Protein AF-A0A970W2U9-F1 (afdb_monomer)

Foldseek 3Di:
DDDDDDDPVRVVVVVLVVLCVVQNPVGSVVVVVVVDVDDDDCVVVVCVPCPPDDPVNVVVVVVVVVPDD

pLDDT: mean 87.33, std 11.27, range [45.66, 98.56]

Structure (mmCIF, N/CA/C/O backbone):
data_AF-A0A970W2U9-F1
#
_entry.id   AF-A0A970W2U9-F1
#
loop_
_atom_site.group_PDB
_atom_site.id
_atom_site.type_symbol
_atom_site.label_atom_id
_atom_site.label_alt_id
_atom_site.label_comp_id
_atom_site.label_asym_id
_atom_site.label_entity_id
_atom_site.label_seq_id
_atom_site.pdbx_PDB_ins_code
_atom_site.Cartn_x
_atom_site.Cartn_y
_atom_site.Cartn_z
_atom_site.occupancy
_atom_site.B_iso_or_equiv
_atom_site.auth_seq_id
_atom_site.auth_comp_id
_atom_site.auth_asym_id
_atom_site.auth_atom_id
_atom_site.pdbx_PDB_model_num
ATOM 1 N N . MET A 1 1 ? -26.999 -8.148 26.225 1.00 45.66 1 MET A N 1
ATOM 2 C CA . MET A 1 1 ? -26.148 -8.337 25.031 1.00 45.66 1 MET A CA 1
ATOM 3 C C . MET A 1 1 ? -24.769 -7.816 25.379 1.00 45.66 1 MET A C 1
ATOM 5 O O . MET A 1 1 ? -24.633 -6.623 25.607 1.00 45.66 1 MET A O 1
ATOM 9 N N . THR A 1 2 ? -23.785 -8.697 25.531 1.00 49.12 2 THR A N 1
ATOM 10 C CA . THR A 1 2 ? -22.408 -8.301 25.849 1.00 49.12 2 THR A CA 1
ATOM 11 C C . THR A 1 2 ? -21.717 -7.970 24.534 1.00 49.12 2 THR A C 1
ATOM 13 O O . THR A 1 2 ? -21.381 -8.871 23.769 1.00 49.12 2 THR A O 1
ATOM 16 N N . THR A 1 3 ? -21.579 -6.686 24.216 1.00 72.12 3 THR A N 1
ATOM 17 C CA . THR A 1 3 ? -20.857 -6.255 23.017 1.00 72.12 3 THR A CA 1
ATOM 18 C C . THR A 1 3 ? -19.384 -6.599 23.201 1.00 72.12 3 THR A C 1
ATOM 20 O O . THR A 1 3 ? -18.721 -6.033 24.068 1.00 72.12 3 THR A O 1
ATOM 23 N N . ARG A 1 4 ? -18.863 -7.547 22.413 1.00 80.31 4 ARG A N 1
ATOM 24 C CA . ARG A 1 4 ? -17.415 -7.761 22.326 1.00 80.31 4 ARG A CA 1
ATOM 25 C C . ARG A 1 4 ? -16.818 -6.506 21.695 1.00 80.31 4 ARG A C 1
ATOM 27 O O . ARG A 1 4 ? -17.080 -6.222 20.530 1.00 80.31 4 ARG A O 1
ATOM 34 N N . LEU A 1 5 ? -16.047 -5.758 22.475 1.00 83.69 5 LEU A N 1
ATOM 35 C CA . LEU A 1 5 ? -15.255 -4.653 21.955 1.00 83.69 5 LEU A CA 1
ATOM 36 C C . LEU A 1 5 ? -14.132 -5.244 21.110 1.00 83.69 5 LEU A C 1
ATOM 38 O O . LEU A 1 5 ? -13.368 -6.077 21.598 1.00 83.69 5 LEU A O 1
ATOM 42 N N . GLN A 1 6 ? -14.079 -4.843 19.845 1.00 89.88 6 GLN A N 1
ATOM 43 C CA . GLN A 1 6 ? -12.975 -5.206 18.973 1.00 89.88 6 GLN A CA 1
ATOM 44 C C . GLN A 1 6 ? -11.710 -4.480 19.430 1.00 89.88 6 GLN A C 1
ATOM 46 O O . GLN A 1 6 ? -11.764 -3.318 19.846 1.00 89.88 6 GLN A O 1
ATOM 51 N N . THR A 1 7 ? -10.570 -5.155 19.341 1.00 95.62 7 THR A N 1
ATOM 52 C CA . THR A 1 7 ? -9.275 -4.500 19.525 1.00 95.62 7 THR A CA 1
ATOM 53 C C . THR A 1 7 ? -9.002 -3.543 18.364 1.00 95.62 7 THR A C 1
ATOM 55 O O . THR A 1 7 ? -9.601 -3.637 17.290 1.00 95.62 7 THR A O 1
ATOM 58 N N . LEU A 1 8 ? -8.065 -2.613 18.556 1.00 94.94 8 LEU A N 1
ATOM 59 C CA . LEU A 1 8 ? -7.656 -1.704 17.482 1.00 94.94 8 LEU A CA 1
ATOM 60 C C . LEU A 1 8 ? -7.115 -2.467 16.262 1.00 94.94 8 LEU A C 1
ATOM 62 O O . LEU A 1 8 ? -7.368 -2.059 15.130 1.00 94.94 8 LEU A O 1
ATOM 66 N N . ASP A 1 9 ? -6.431 -3.591 16.485 1.00 95.94 9 ASP A N 1
ATOM 67 C CA . ASP A 1 9 ? -5.911 -4.443 15.413 1.00 95.94 9 ASP A CA 1
ATOM 68 C C . ASP A 1 9 ? -7.032 -5.168 14.662 1.00 95.94 9 ASP A C 1
ATOM 70 O O . ASP A 1 9 ? -7.006 -5.229 13.434 1.00 95.94 9 ASP A O 1
ATOM 74 N N . GLU A 1 10 ? -8.058 -5.651 15.368 1.00 96.12 10 GLU A N 1
ATOM 75 C CA . GLU A 1 10 ? -9.238 -6.265 14.745 1.00 96.12 10 GLU A CA 1
ATOM 76 C C . GLU A 1 10 ? -10.014 -5.255 13.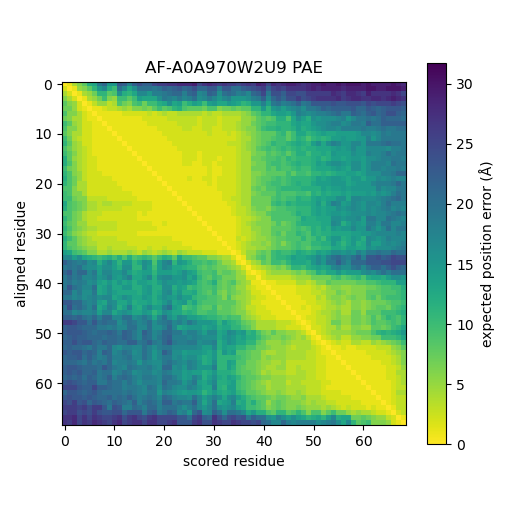889 1.00 96.12 10 GLU A C 1
ATOM 78 O O . GLU A 1 10 ? -10.433 -5.576 12.774 1.00 96.12 10 GLU A O 1
ATOM 83 N N . ILE A 1 11 ? -10.165 -4.018 14.372 1.00 96.12 11 ILE A N 1
ATOM 84 C CA . ILE A 1 11 ? -10.797 -2.929 13.612 1.00 96.12 11 ILE A CA 1
ATOM 85 C C . ILE A 1 11 ? -9.959 -2.585 12.377 1.00 96.12 11 ILE A C 1
ATOM 87 O O . ILE A 1 11 ? -10.503 -2.447 11.279 1.00 96.12 11 ILE A O 1
ATOM 91 N N . ARG A 1 12 ? -8.632 -2.483 12.529 1.00 94.69 12 ARG A N 1
ATOM 92 C CA . ARG A 1 12 ? -7.712 -2.199 11.420 1.00 94.69 12 ARG A CA 1
ATOM 93 C C . ARG A 1 12 ? -7.783 -3.286 10.350 1.00 94.69 12 ARG A C 1
ATOM 95 O O . ARG A 1 12 ? -7.917 -2.961 9.172 1.00 94.69 12 ARG A O 1
ATOM 102 N N . ALA A 1 13 ? -7.734 -4.556 10.746 1.00 96.25 13 ALA A N 1
ATOM 103 C CA . ALA A 1 13 ? -7.820 -5.686 9.826 1.00 96.25 13 ALA A CA 1
ATOM 104 C C . ALA A 1 13 ? -9.148 -5.686 9.053 1.00 96.25 13 ALA A C 1
ATOM 106 O O . ALA A 1 13 ? -9.145 -5.784 7.826 1.00 96.25 13 ALA A O 1
ATOM 107 N N . ALA A 1 14 ? -10.272 -5.487 9.750 1.00 97.19 14 ALA A N 1
ATOM 108 C CA . ALA A 1 14 ? -11.588 -5.398 9.122 1.00 97.19 14 ALA A CA 1
ATOM 109 C C . ALA A 1 14 ? -11.688 -4.219 8.134 1.00 97.19 14 ALA A C 1
ATOM 111 O O . ALA A 1 14 ? -12.245 -4.365 7.043 1.00 97.19 14 ALA A O 1
ATOM 112 N N . GLY A 1 15 ? -11.114 -3.063 8.486 1.00 96.12 15 GLY A N 1
ATOM 113 C CA . GLY A 1 15 ? -11.063 -1.884 7.621 1.00 96.12 15 GLY A CA 1
ATOM 114 C C . GLY A 1 15 ? -10.249 -2.114 6.345 1.00 96.12 15 GLY A C 1
ATOM 115 O O . GLY A 1 15 ? -10.726 -1.814 5.251 1.00 96.12 15 GLY A O 1
ATOM 116 N N . LEU A 1 16 ? -9.055 -2.705 6.466 1.00 96.25 16 LEU A N 1
ATOM 117 C CA . LEU A 1 16 ? -8.216 -3.057 5.314 1.00 96.25 16 LEU A CA 1
ATOM 118 C C . LEU A 1 16 ? -8.929 -4.041 4.383 1.00 96.25 16 LEU A C 1
ATOM 120 O O . LEU A 1 16 ? -8.938 -3.858 3.168 1.00 96.25 16 LEU A O 1
ATOM 124 N N . GLU A 1 17 ? -9.586 -5.053 4.942 1.00 97.81 17 GLU A N 1
ATOM 125 C CA . GLU A 1 17 ? -10.311 -6.043 4.153 1.00 97.81 17 GLU A CA 1
ATOM 126 C C . GLU A 1 17 ? -11.522 -5.429 3.424 1.00 97.81 17 GLU A C 1
ATOM 128 O O . GLU A 1 17 ? -11.793 -5.744 2.263 1.00 97.81 17 GLU A O 1
ATOM 133 N N . ALA A 1 18 ? -12.243 -4.511 4.076 1.00 98.25 18 ALA A N 1
ATOM 134 C CA . ALA A 1 18 ? -13.333 -3.765 3.451 1.00 98.25 18 ALA A CA 1
ATOM 135 C C . ALA A 1 18 ? -12.839 -2.883 2.291 1.00 98.25 18 ALA A C 1
ATOM 137 O O . ALA A 1 18 ? -13.436 -2.906 1.211 1.00 98.25 18 ALA A O 1
ATOM 138 N N . LEU A 1 19 ? -11.727 -2.166 2.478 1.00 97.75 19 LEU A N 1
ATOM 139 C CA . LEU A 1 19 ? -11.108 -1.354 1.428 1.00 97.75 19 LEU A CA 1
ATOM 140 C C . LEU A 1 19 ? -10.640 -2.212 0.247 1.00 97.75 19 LEU A C 1
ATOM 142 O O . LEU A 1 19 ? -10.913 -1.867 -0.903 1.00 97.75 19 LEU A O 1
ATOM 146 N N . ALA A 1 20 ? -9.990 -3.349 0.517 1.00 97.69 20 ALA A N 1
ATOM 147 C CA . ALA A 1 20 ? -9.547 -4.283 -0.515 1.00 97.69 20 ALA A CA 1
ATOM 148 C C . ALA A 1 20 ? -10.720 -4.813 -1.351 1.00 97.69 20 ALA A C 1
ATOM 150 O O . ALA A 1 20 ? -10.625 -4.857 -2.578 1.00 97.69 20 ALA A O 1
ATOM 151 N N . ARG A 1 21 ? -11.839 -5.176 -0.705 1.00 98.31 21 ARG A N 1
ATOM 152 C CA . ARG A 1 21 ? -13.058 -5.628 -1.396 1.00 98.31 21 ARG A CA 1
ATOM 153 C C . ARG A 1 21 ? -13.670 -4.544 -2.281 1.00 98.31 21 ARG A C 1
ATOM 155 O O . ARG A 1 21 ? -14.124 -4.856 -3.375 1.00 98.31 21 ARG A O 1
ATOM 162 N N . ALA A 1 22 ? -13.696 -3.296 -1.816 1.00 98.56 22 ALA A N 1
ATOM 163 C CA . ALA A 1 22 ? -14.353 -2.200 -2.528 1.00 98.56 22 ALA A CA 1
ATOM 164 C C . ALA A 1 22 ? -13.509 -1.622 -3.677 1.00 98.56 22 ALA A C 1
ATOM 166 O O . ALA A 1 22 ? -14.051 -1.254 -4.715 1.00 98.56 22 ALA A O 1
ATOM 167 N N . LEU A 1 23 ? -12.189 -1.522 -3.492 1.00 97.88 23 LEU A N 1
ATOM 168 C CA . LEU A 1 23 ? -11.292 -0.786 -4.393 1.00 97.88 23 LEU A CA 1
ATOM 169 C C . LEU A 1 23 ? -10.322 -1.690 -5.167 1.00 97.88 23 LEU A C 1
ATOM 171 O O . LEU A 1 23 ? -9.587 -1.222 -6.040 1.00 97.88 23 LEU A O 1
ATOM 175 N N . GLY A 1 24 ? -10.266 -2.975 -4.815 1.00 96.56 24 GLY A N 1
ATOM 176 C CA . GLY A 1 24 ? -9.173 -3.855 -5.201 1.00 96.56 24 GLY A CA 1
ATOM 177 C C . GLY A 1 24 ? -7.849 -3.480 -4.512 1.00 96.56 24 GLY A C 1
ATOM 178 O O . GLY A 1 24 ? -7.720 -2.421 -3.889 1.00 96.56 24 GLY A O 1
ATOM 179 N N . PRO A 1 25 ? -6.815 -4.328 -4.639 1.00 91.19 25 PRO A N 1
ATOM 180 C CA . PRO A 1 25 ? -5.541 -4.134 -3.943 1.00 91.19 25 PRO A CA 1
ATOM 181 C C . PRO A 1 25 ? -4.829 -2.837 -4.352 1.00 91.19 25 PRO A C 1
ATOM 183 O O . PRO A 1 25 ? -4.295 -2.127 -3.504 1.00 91.19 25 PRO A O 1
ATOM 186 N N . VAL A 1 26 ? -4.864 -2.482 -5.642 1.00 92.81 26 VAL A N 1
ATOM 187 C CA . VAL A 1 26 ? -4.217 -1.261 -6.154 1.00 92.81 26 VAL A CA 1
ATOM 188 C C . VAL A 1 26 ? -4.928 -0.001 -5.658 1.00 92.81 26 VAL A C 1
ATOM 190 O O . VAL A 1 26 ? -4.268 0.960 -5.260 1.00 92.81 26 VAL A O 1
ATOM 193 N N . GLY A 1 27 ? -6.264 0.006 -5.678 1.00 95.44 27 GLY A N 1
ATOM 194 C CA . GLY A 1 27 ? -7.055 1.141 -5.207 1.00 95.44 27 GLY A CA 1
ATOM 195 C C . GLY A 1 27 ? -6.918 1.348 -3.700 1.00 95.44 27 GLY A C 1
ATOM 196 O O . GLY A 1 27 ? -6.711 2.476 -3.262 1.00 95.44 27 GLY A O 1
ATOM 197 N N . MET A 1 28 ? -6.923 0.260 -2.922 1.00 95.81 28 MET A N 1
ATOM 198 C CA . MET A 1 28 ? -6.668 0.300 -1.480 1.00 95.81 28 MET A CA 1
ATOM 199 C C . MET A 1 28 ? -5.301 0.917 -1.154 1.00 95.81 28 MET A C 1
ATOM 201 O O . MET A 1 28 ? -5.238 1.829 -0.335 1.00 95.81 28 MET A O 1
ATOM 205 N N . ILE A 1 29 ? -4.215 0.463 -1.794 1.00 90.31 29 ILE A N 1
ATOM 206 C CA . ILE A 1 29 ? -2.864 1.000 -1.541 1.00 90.31 29 ILE A CA 1
ATOM 207 C C . ILE A 1 29 ? -2.815 2.505 -1.822 1.00 90.31 29 ILE A C 1
ATOM 209 O O . ILE A 1 29 ? -2.325 3.268 -0.993 1.00 90.31 29 ILE A O 1
ATOM 213 N N . ARG A 1 30 ? -3.362 2.945 -2.962 1.00 91.38 30 ARG A N 1
ATOM 214 C CA . ARG A 1 30 ? -3.403 4.372 -3.316 1.00 91.38 30 ARG A CA 1
ATOM 215 C C . ARG A 1 30 ? -4.221 5.197 -2.331 1.00 91.38 30 ARG A C 1
ATOM 217 O O . ARG A 1 30 ? -3.819 6.311 -2.033 1.00 91.38 30 ARG A O 1
ATOM 224 N N . PHE A 1 31 ? -5.336 4.661 -1.831 1.00 93.69 31 PHE A N 1
ATOM 225 C CA . PHE A 1 31 ? -6.139 5.312 -0.797 1.00 93.69 31 PHE A CA 1
ATOM 226 C C . PHE A 1 31 ? -5.340 5.484 0.500 1.00 93.69 31 PHE A C 1
ATOM 228 O O . PHE A 1 31 ? -5.275 6.585 1.033 1.00 93.69 31 PHE A O 1
ATOM 235 N N . LEU A 1 32 ? -4.665 4.431 0.977 1.00 91.31 32 LEU A N 1
ATOM 236 C CA . LEU A 1 32 ? -3.838 4.506 2.189 1.00 91.31 32 LEU A CA 1
ATOM 237 C C . LEU A 1 32 ? -2.708 5.540 2.052 1.00 91.31 32 LEU A C 1
ATOM 239 O O . LEU A 1 32 ? -2.482 6.325 2.971 1.00 91.31 32 LEU A O 1
ATOM 243 N N . GLN A 1 33 ? -2.076 5.621 0.877 1.00 88.31 33 GLN A N 1
ATOM 244 C CA . GLN A 1 33 ? -1.046 6.621 0.560 1.00 88.31 33 GLN A CA 1
ATOM 245 C C . GLN A 1 33 ? -1.537 8.081 0.621 1.00 88.31 33 GLN A C 1
ATOM 247 O O . GLN A 1 33 ? -0.714 8.992 0.644 1.00 88.31 33 GLN A O 1
ATOM 252 N N . GLN A 1 34 ? -2.852 8.340 0.644 1.00 90.12 34 GLN A N 1
ATOM 253 C CA . GLN A 1 34 ? -3.389 9.697 0.832 1.00 90.12 34 GLN A CA 1
ATOM 254 C C . GLN A 1 34 ? -3.287 10.172 2.287 1.00 90.12 34 GLN A C 1
ATOM 256 O O . GLN A 1 34 ? -3.265 11.375 2.535 1.00 90.12 34 GLN A O 1
ATOM 261 N N . PHE A 1 35 ? -3.256 9.236 3.237 1.00 87.62 35 PHE A N 1
ATOM 262 C CA . PHE A 1 35 ? -3.262 9.514 4.67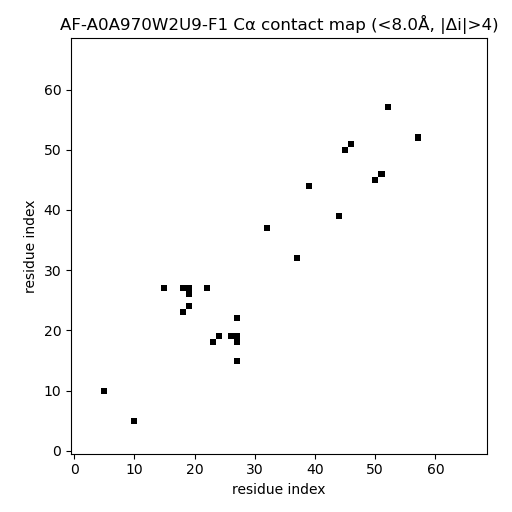7 1.00 87.62 35 PHE A CA 1
ATOM 263 C C . PHE A 1 35 ? -1.927 9.184 5.338 1.00 87.62 35 PHE A C 1
ATOM 265 O O . PHE A 1 35 ? -1.615 9.722 6.397 1.00 87.62 35 PHE A O 1
ATOM 272 N N . GLU A 1 36 ? -1.132 8.325 4.704 1.00 77.75 36 GLU A N 1
ATOM 273 C CA . GLU A 1 36 ? 0.222 8.010 5.122 1.00 77.75 36 GLU A CA 1
ATOM 274 C C . GLU A 1 36 ? 1.212 8.528 4.081 1.00 77.75 36 GLU A C 1
ATOM 276 O O . GLU A 1 36 ? 1.254 8.063 2.940 1.00 77.75 36 GLU A O 1
ATOM 281 N N . THR A 1 37 ? 2.066 9.463 4.493 1.00 68.56 37 THR A N 1
ATOM 282 C CA . THR A 1 37 ? 3.324 9.748 3.803 1.00 68.56 37 THR A CA 1
ATOM 283 C C . THR A 1 37 ? 4.212 8.524 4.007 1.00 68.56 37 THR A C 1
ATOM 285 O O . THR A 1 37 ? 4.981 8.453 4.963 1.00 68.56 37 THR A O 1
ATOM 288 N N . GLY A 1 38 ? 4.021 7.501 3.170 1.00 67.50 38 GLY A N 1
ATOM 289 C CA . GLY A 1 38 ? 4.839 6.292 3.200 1.00 67.50 38 GLY A CA 1
ATOM 290 C C . GLY A 1 38 ? 6.326 6.652 3.245 1.00 67.50 38 GLY A C 1
ATOM 291 O O . GLY A 1 38 ? 6.754 7.648 2.660 1.00 67.50 38 GLY A O 1
ATOM 292 N N . SER A 1 39 ? 7.111 5.871 3.977 1.00 72.69 39 SER A N 1
ATOM 293 C CA . SER A 1 39 ? 8.560 6.034 4.043 1.00 72.69 39 SER A CA 1
ATOM 294 C C . SER A 1 39 ? 9.253 5.077 3.074 1.00 72.69 39 SER A C 1
ATOM 296 O O . SER A 1 39 ? 8.702 4.041 2.703 1.00 72.69 39 SER A O 1
ATOM 298 N N . GLY A 1 40 ? 10.471 5.432 2.666 1.00 75.38 40 GLY A N 1
ATOM 299 C CA . GLY A 1 40 ? 11.279 4.642 1.737 1.00 75.38 40 GLY A CA 1
ATOM 300 C C . GLY A 1 40 ? 11.375 5.270 0.350 1.00 75.38 40 GLY A C 1
ATOM 301 O O . GLY A 1 40 ? 10.515 6.039 -0.083 1.00 75.38 40 GLY A O 1
ATOM 302 N N . ASP A 1 41 ? 12.456 4.946 -0.349 1.00 80.56 41 ASP A N 1
ATOM 303 C CA . ASP A 1 41 ? 12.674 5.352 -1.733 1.00 80.56 41 ASP A CA 1
ATOM 304 C C . ASP A 1 41 ? 12.633 4.092 -2.583 1.00 80.56 41 ASP A C 1
ATOM 306 O O . ASP A 1 41 ? 13.661 3.477 -2.878 1.00 80.56 41 ASP A O 1
ATOM 310 N N . TYR A 1 42 ? 11.420 3.715 -2.995 1.00 79.88 42 TYR A N 1
ATOM 311 C CA . TYR A 1 42 ? 11.226 2.547 -3.846 1.00 79.88 42 TYR A CA 1
ATOM 312 C C . TYR A 1 42 ? 12.071 2.628 -5.121 1.00 79.88 42 TYR A C 1
ATOM 314 O O . TYR A 1 42 ? 12.447 1.597 -5.652 1.00 79.88 42 TYR A O 1
ATOM 322 N N . THR A 1 43 ? 12.427 3.812 -5.625 1.00 79.25 43 THR A N 1
ATOM 323 C CA . THR A 1 43 ? 13.271 3.921 -6.825 1.00 79.25 43 THR A CA 1
ATOM 324 C C . THR A 1 43 ? 14.718 3.528 -6.531 1.00 79.25 43 THR A C 1
ATOM 326 O O . THR A 1 43 ? 15.356 2.860 -7.351 1.00 79.25 43 THR A O 1
ATOM 329 N N . GLN A 1 44 ? 15.259 3.930 -5.380 1.00 86.06 44 GLN A N 1
ATOM 330 C CA . GLN A 1 44 ? 16.594 3.515 -4.939 1.00 86.06 44 GLN A CA 1
ATOM 331 C C . GLN A 1 44 ? 16.623 2.053 -4.501 1.00 86.06 44 GLN A C 1
ATOM 333 O O . GLN A 1 44 ? 17.457 1.291 -4.994 1.00 86.06 44 GLN A O 1
ATOM 338 N N . GLU A 1 45 ? 15.675 1.634 -3.666 1.00 87.31 45 GLU A N 1
ATOM 3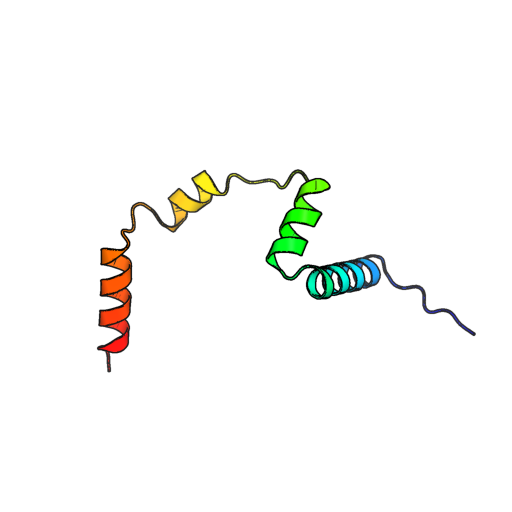39 C CA . GLU A 1 45 ? 15.511 0.235 -3.265 1.00 87.31 45 GLU A CA 1
ATOM 340 C C . GLU A 1 45 ? 15.330 -0.650 -4.501 1.00 87.31 45 GLU A C 1
ATOM 342 O O . GLU A 1 45 ? 15.972 -1.698 -4.621 1.00 87.31 45 GLU A O 1
ATOM 347 N N . ARG A 1 46 ? 14.558 -0.168 -5.494 1.00 84.69 46 ARG A N 1
ATOM 348 C CA . ARG A 1 46 ? 14.337 -0.903 -6.736 1.00 84.69 46 ARG A CA 1
ATOM 349 C C . ARG A 1 46 ? 15.610 -1.058 -7.570 1.00 84.69 46 ARG A C 1
ATOM 351 O O . ARG A 1 46 ? 15.747 -2.018 -8.327 1.00 84.69 46 ARG A O 1
ATOM 358 N N . ARG A 1 47 ? 16.540 -0.115 -7.483 1.00 86.06 47 ARG A N 1
ATOM 359 C CA . ARG A 1 47 ? 17.831 -0.242 -8.167 1.00 86.06 47 ARG A CA 1
ATOM 360 C C . ARG A 1 47 ? 18.760 -1.204 -7.434 1.00 86.06 47 ARG A C 1
ATOM 362 O O . ARG A 1 47 ? 19.404 -2.008 -8.095 1.00 86.06 47 ARG A O 1
ATOM 369 N N . ALA A 1 48 ? 18.762 -1.204 -6.102 1.00 85.75 48 ALA A N 1
ATOM 370 C CA . ALA A 1 48 ? 19.641 -2.065 -5.306 1.00 85.75 48 ALA A CA 1
ATOM 371 C C . ALA A 1 48 ? 19.382 -3.572 -5.510 1.00 85.75 48 ALA A C 1
ATOM 373 O O . ALA A 1 48 ? 20.323 -4.341 -5.684 1.00 85.75 48 ALA A O 1
ATOM 374 N N . TRP A 1 49 ? 18.117 -4.003 -5.509 1.00 81.81 49 TRP A N 1
ATOM 375 C CA . TRP A 1 49 ? 17.738 -5.423 -5.656 1.00 81.81 49 TRP A CA 1
ATOM 376 C C . TRP A 1 49 ? 17.671 -5.942 -7.114 1.00 81.81 49 TRP A C 1
ATOM 378 O O . TRP A 1 49 ? 17.876 -7.133 -7.339 1.00 81.81 49 TRP A O 1
ATOM 388 N N . LEU A 1 50 ? 17.360 -5.090 -8.103 1.00 82.19 50 LEU A N 1
ATOM 389 C CA . LEU A 1 50 ? 17.072 -5.488 -9.489 1.00 82.19 50 LEU A CA 1
ATOM 390 C C . LEU A 1 50 ? 18.226 -5.137 -10.430 1.00 82.19 50 LEU A C 1
ATOM 392 O O . LEU A 1 50 ? 18.357 -5.770 -11.473 1.00 82.19 50 LEU A O 1
ATOM 396 N N . GLY A 1 51 ? 19.037 -4.136 -10.072 1.00 81.50 51 GLY A N 1
ATOM 397 C CA . GLY A 1 51 ? 20.107 -3.611 -10.912 1.00 81.50 51 GLY A CA 1
ATOM 398 C C . GLY A 1 51 ? 19.605 -3.159 -12.284 1.00 81.50 51 GLY A C 1
ATOM 399 O O . GLY A 1 51 ? 18.490 -2.647 -12.420 1.00 81.50 51 GLY A O 1
ATOM 400 N N . ASP A 1 52 ? 20.429 -3.409 -13.297 1.00 83.12 52 ASP A N 1
ATOM 401 C CA . ASP A 1 52 ? 20.169 -3.083 -14.703 1.00 83.12 52 ASP A CA 1
ATOM 402 C C . ASP A 1 52 ? 19.542 -4.253 -15.478 1.00 83.12 52 ASP A C 1
ATOM 404 O O . ASP A 1 52 ? 19.676 -4.334 -16.697 1.00 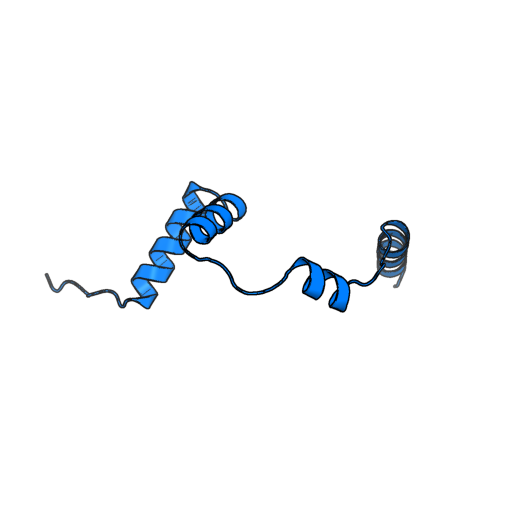83.12 52 ASP A O 1
ATOM 408 N N 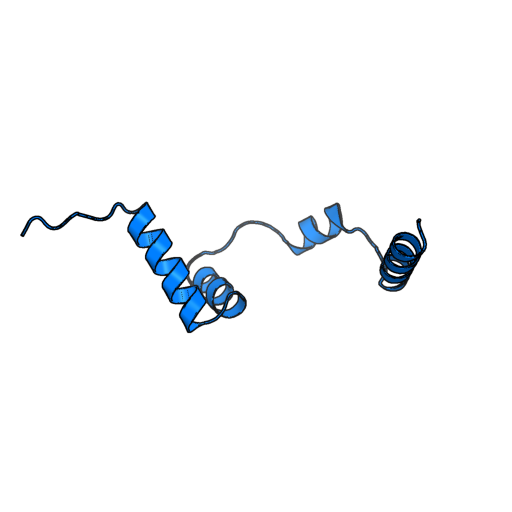. LEU A 1 53 ? 18.860 -5.171 -14.779 1.00 85.44 53 LEU A N 1
ATOM 409 C CA . LEU A 1 53 ? 18.301 -6.372 -15.391 1.00 85.44 53 LEU A CA 1
ATOM 410 C C . LEU A 1 53 ? 17.335 -6.009 -16.527 1.00 85.44 53 LEU A C 1
ATOM 412 O O . LEU A 1 53 ? 16.275 -5.405 -16.317 1.00 85.44 53 LEU A O 1
ATOM 416 N N . THR A 1 54 ? 17.703 -6.414 -17.733 1.00 89.12 54 THR A N 1
ATOM 417 C CA . THR A 1 54 ? 16.947 -6.149 -18.951 1.00 89.12 54 THR A CA 1
ATOM 418 C C . THR A 1 54 ? 15.794 -7.136 -19.110 1.00 89.12 54 THR A C 1
ATOM 420 O O . THR A 1 54 ? 15.780 -8.242 -18.561 1.00 89.12 54 THR A O 1
ATOM 423 N N . VAL A 1 55 ? 14.796 -6.742 -19.903 1.00 89.44 55 VAL A N 1
ATOM 424 C CA . VAL A 1 55 ? 13.668 -7.621 -20.245 1.00 89.44 55 VAL A CA 1
ATOM 425 C C . VAL A 1 55 ? 14.156 -8.891 -20.951 1.00 89.44 55 VAL A C 1
ATOM 427 O O . VAL A 1 55 ? 13.628 -9.972 -20.685 1.00 89.44 55 VAL A O 1
ATOM 430 N N . ASP A 1 56 ? 15.194 -8.784 -21.781 1.00 93.44 56 ASP A N 1
ATOM 431 C CA . ASP A 1 56 ? 15.770 -9.918 -22.506 1.00 93.44 56 ASP A CA 1
ATOM 432 C C . ASP A 1 56 ? 16.436 -10.926 -21.561 1.00 93.44 56 ASP A C 1
ATOM 434 O O . ASP A 1 56 ? 16.179 -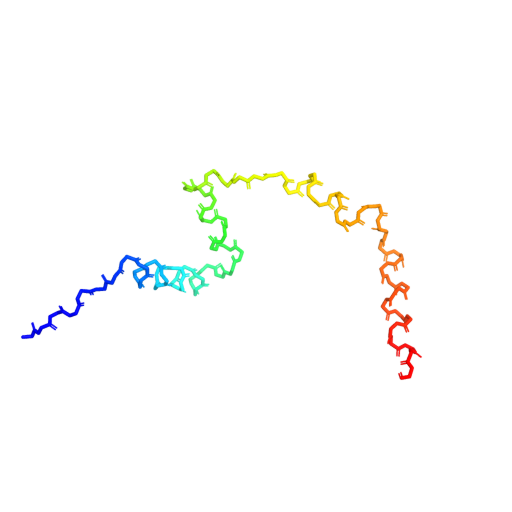12.128 -21.666 1.00 93.44 56 ASP A O 1
ATOM 438 N N . GLU A 1 57 ? 17.201 -10.457 -20.570 1.00 91.69 57 GLU A N 1
ATOM 439 C CA . GLU A 1 57 ? 17.805 -11.316 -19.539 1.00 91.69 57 GLU A CA 1
ATOM 440 C C . GLU A 1 57 ? 16.743 -12.023 -18.685 1.00 91.69 57 GLU A C 1
ATOM 442 O O . GLU A 1 57 ? 16.884 -13.202 -18.340 1.00 91.69 57 GLU A O 1
ATOM 447 N N . ILE A 1 58 ? 15.640 -11.335 -18.367 1.00 91.94 58 ILE A N 1
ATOM 448 C CA . ILE A 1 58 ? 14.496 -11.943 -17.672 1.00 91.94 58 ILE A CA 1
ATOM 449 C C . ILE A 1 58 ? 13.879 -13.045 -18.537 1.00 91.94 58 ILE A C 1
ATOM 451 O O . ILE A 1 58 ? 13.609 -14.143 -18.039 1.00 91.94 58 ILE A O 1
ATOM 455 N N . ALA A 1 59 ? 13.661 -12.765 -19.822 1.00 94.88 59 ALA A N 1
ATOM 456 C CA . ALA A 1 59 ? 13.056 -13.705 -20.754 1.00 94.88 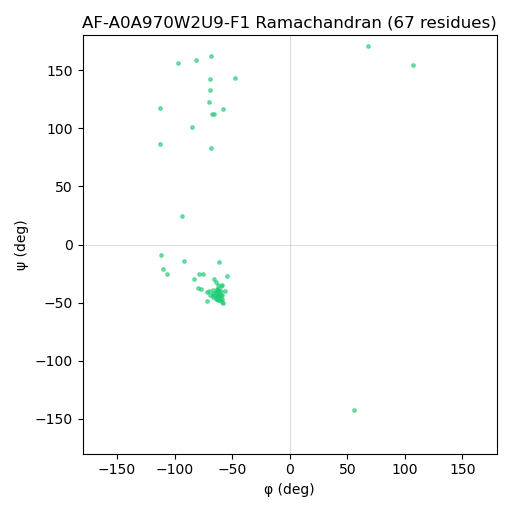59 ALA A CA 1
ATOM 457 C C . ALA A 1 59 ? 13.928 -14.956 -20.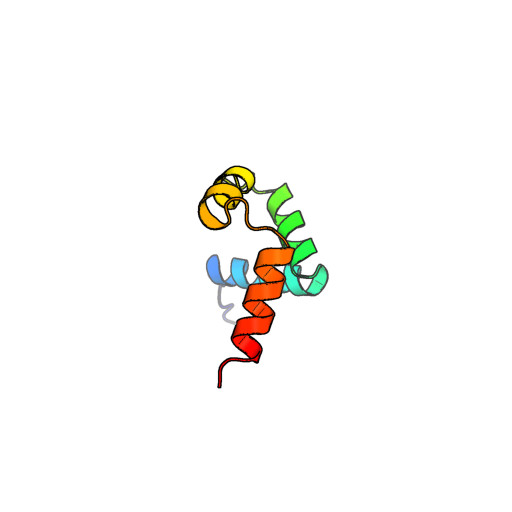945 1.00 94.88 59 ALA A C 1
ATOM 459 O O . ALA A 1 59 ? 13.398 -16.071 -20.917 1.00 94.88 59 ALA A O 1
ATOM 460 N N . GLU A 1 60 ? 15.251 -14.796 -21.054 1.00 94.69 60 GLU A N 1
ATOM 461 C CA . GLU A 1 60 ? 16.188 -15.924 -21.093 1.00 94.69 60 GLU A CA 1
ATOM 462 C C . GLU A 1 60 ? 16.139 -16.750 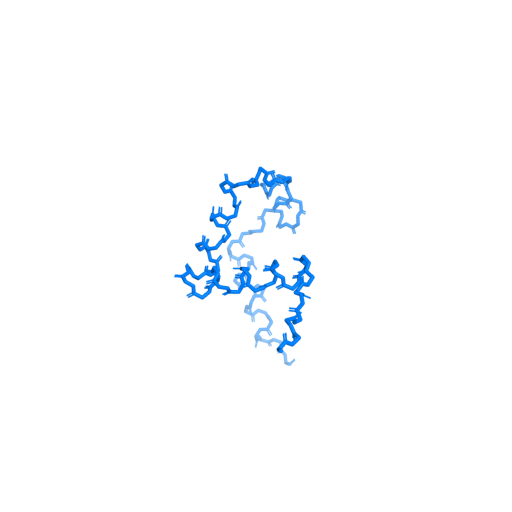-19.811 1.00 94.69 60 GLU A C 1
ATOM 464 O O . GLU A 1 60 ? 16.021 -17.977 -19.852 1.00 94.69 60 GLU A O 1
ATOM 469 N N . ARG A 1 61 ? 16.133 -16.100 -18.642 1.00 91.56 61 ARG A N 1
ATOM 470 C CA . ARG A 1 61 ? 16.076 -16.820 -17.364 1.00 91.56 61 ARG A CA 1
ATOM 471 C C . ARG A 1 61 ? 14.788 -17.636 -17.211 1.00 91.56 61 ARG A C 1
ATOM 473 O O . ARG A 1 61 ? 14.819 -18.730 -16.644 1.00 91.56 61 ARG A O 1
ATOM 480 N N . ILE A 1 62 ? 13.664 -17.140 -17.732 1.00 95.31 62 ILE A N 1
ATOM 481 C CA . ILE A 1 62 ? 12.394 -17.881 -17.781 1.00 95.31 62 ILE A CA 1
ATOM 482 C C . ILE A 1 62 ? 12.500 -19.088 -18.721 1.00 95.31 62 ILE A C 1
ATOM 484 O O . ILE A 1 62 ? 12.067 -20.179 -18.343 1.00 95.31 62 ILE A O 1
ATOM 488 N N . ARG A 1 63 ? 13.077 -18.919 -19.921 1.00 95.88 63 ARG A N 1
ATOM 489 C CA . ARG A 1 63 ? 13.296 -20.021 -20.876 1.00 95.88 63 ARG A CA 1
ATOM 490 C C . ARG A 1 63 ? 14.166 -21.118 -20.269 1.00 95.88 63 ARG A C 1
ATOM 492 O O . ARG A 1 63 ? 13.751 -22.274 -20.264 1.00 95.88 63 ARG A O 1
ATOM 499 N N . HIS A 1 64 ? 15.301 -20.752 -19.675 1.00 93.38 64 HIS A N 1
ATOM 500 C CA . HIS A 1 64 ? 16.206 -21.696 -19.019 1.00 93.38 64 HIS A CA 1
ATOM 501 C C . HIS A 1 64 ? 15.532 -22.484 -17.893 1.00 93.38 64 HIS A C 1
ATOM 503 O O . HIS A 1 64 ? 15.697 -23.697 -17.825 1.00 93.38 64 HIS A O 1
ATOM 509 N N . ARG A 1 65 ? 14.722 -21.836 -17.043 1.00 93.38 65 ARG A N 1
ATOM 510 C CA . ARG A 1 65 ? 13.976 -22.541 -15.983 1.00 93.38 65 ARG A CA 1
ATOM 511 C C . ARG A 1 65 ? 12.941 -23.527 -16.516 1.00 93.38 65 ARG A C 1
ATOM 513 O O . ARG A 1 65 ? 12.674 -24.516 -15.852 1.00 93.38 65 ARG A O 1
ATOM 520 N N . ARG A 1 66 ? 12.334 -23.245 -17.670 1.00 89.50 66 ARG A N 1
ATOM 521 C CA . ARG A 1 66 ? 11.349 -24.136 -18.308 1.00 89.50 66 ARG A CA 1
ATOM 522 C C . ARG A 1 66 ? 11.997 -25.302 -19.054 1.00 89.50 66 ARG A C 1
ATOM 524 O O . ARG A 1 66 ? 11.336 -26.307 -19.268 1.00 89.50 66 ARG A O 1
ATOM 531 N N . ALA A 1 67 ? 13.245 -25.131 -19.487 1.00 83.50 67 ALA A N 1
ATOM 532 C CA . ALA A 1 67 ? 14.021 -26.141 -20.199 1.00 83.50 67 ALA A CA 1
ATOM 533 C C . ALA A 1 67 ? 14.875 -27.021 -19.269 1.00 83.50 67 ALA A C 1
ATOM 535 O O . ALA A 1 67 ? 15.388 -28.045 -19.713 1.00 83.50 67 ALA A O 1
ATOM 536 N N . ALA A 1 68 ? 15.054 -26.624 -18.005 1.00 63.09 68 ALA A N 1
ATOM 537 C CA . ALA A 1 68 ? 15.687 -27.464 -16.997 1.00 63.09 68 ALA A CA 1
ATOM 538 C C . ALA A 1 68 ? 14.755 -28.647 -16.647 1.00 63.09 68 ALA A C 1
ATOM 540 O O . ALA A 1 68 ? 13.559 -28.406 -16.467 1.00 63.09 68 ALA A O 1
ATOM 541 N N . PRO A 1 69 ? 15.273 -29.890 -16.603 1.00 58.34 69 PRO A N 1
ATOM 542 C CA . PRO A 1 69 ? 14.486 -31.085 -16.295 1.00 58.34 69 PRO A CA 1
ATOM 543 C C . PRO A 1 69 ? 13.931 -31.090 -14.866 1.00 58.34 69 PRO A C 1
ATOM 545 O O . PRO A 1 69 ? 14.568 -30.485 -13.971 1.00 58.34 69 PRO A O 1
#

Sequence (69 aa):
MTTRLQTLDEIRAAGLEALARALGPVGMIRFLQQFETGSGDYTQERRAWLGDLTVDEIAERIRHRRAAP

Solvent-accessible surface area (backbone atoms only — not comparable to full-atom values): 4300 Å² total; per-residue (Å²): 134,85,78,80,78,74,52,74,65,56,52,48,53,54,51,53,51,52,38,32,72,76,47,35,69,69,45,31,54,57,56,50,52,75,80,38,87,76,81,82,55,65,70,59,55,50,40,74,80,52,60,85,72,45,72,65,59,52,52,49,54,54,51,52,62,72,70,52,132

Radius of gyration: 20.45 Å; Cα contacts (8 Å, |Δi|>4): 13; chains: 1; bounding box: 46×41×48 Å

Mean predicted aligned error: 10.49 Å

Secondary structure (DSSP, 8-state):
----PPPHHHHHHHHHHHHHHHHHHHHHHHHHTTT----S-HHHHHHHHHTT--HHHHHHHHHHHHH--